Protein AF-A0A9P8E473-F1 (afdb_monomer_lite)

Organism: Aureobasidium melanogenum (NCBI:txid46634)

Radius of gyration: 25.1 Å; chains: 1; bounding box: 40×75×58 Å

pLDDT: mean 72.36, std 20.33, range [36.75, 97.81]

Sequence (132 aa):
MATLKSFLVLTMLAFQLLCLGYLVHGSTTTIVPHEFIVCLNRNYTLKSHFEYIGKELNISHYLEIIDCYEIDFHNTTRTHDLSEESILDLIRSDPNVYSVAPEFAFSFDCMEGTCSPSPKPQSASSKAVLEL

Secondary structure (DSSP, 8-state):
---THHHHHHHHHHHHHHHHHHTT----------EEEEEEPTT--HHHHHHHHTS----SEEEGGGTEEEEETT-TTS--SS-HHHHHHHHHT-TTEEEEEEGGGEEEEEETTEEEEEEPP-----------

Structure (mmCIF, N/CA/C/O backbone):
data_AF-A0A9P8E473-F1
#
_entry.id   AF-A0A9P8E473-F1
#
loop_
_atom_site.group_PDB
_atom_site.id
_atom_site.type_symbol
_atom_site.label_atom_id
_atom_site.label_alt_id
_atom_site.label_comp_id
_atom_site.label_asym_id
_atom_site.label_entity_id
_atom_site.label_seq_id
_atom_site.pdbx_PDB_ins_code
_atom_site.Cartn_x
_atom_site.Cartn_y
_atom_site.Cartn_z
_atom_site.occupancy
_atom_site.B_iso_or_equiv
_atom_site.auth_seq_id
_atom_site.auth_comp_id
_atom_site.auth_asym_id
_atom_site.auth_atom_id
_atom_site.pdbx_PDB_model_num
ATOM 1 N N . MET A 1 1 ? 26.887 -50.165 -45.393 1.00 51.00 1 MET A N 1
ATOM 2 C CA . MET A 1 1 ? 27.367 -48.831 -45.815 1.00 51.00 1 MET A CA 1
ATOM 3 C C . MET A 1 1 ? 26.230 -47.833 -45.640 1.00 51.00 1 MET A C 1
ATOM 5 O O . MET A 1 1 ? 25.450 -47.627 -46.559 1.00 51.00 1 MET A O 1
ATOM 9 N N . ALA A 1 2 ? 26.075 -47.292 -44.427 1.00 46.97 2 ALA A N 1
ATOM 10 C CA . ALA A 1 2 ? 25.116 -46.227 -44.151 1.00 46.97 2 ALA A CA 1
ATOM 11 C C . ALA A 1 2 ? 25.731 -44.910 -44.632 1.00 46.97 2 ALA A C 1
ATOM 13 O O . ALA A 1 2 ? 26.819 -44.517 -44.217 1.00 46.97 2 ALA A O 1
ATOM 14 N N . THR A 1 3 ? 25.071 -44.311 -45.609 1.00 52.91 3 THR A N 1
ATOM 15 C CA . THR A 1 3 ? 25.521 -43.153 -46.372 1.00 52.91 3 THR A CA 1
ATOM 16 C C . THR A 1 3 ? 25.723 -41.927 -45.485 1.00 52.91 3 THR A C 1
ATOM 18 O O . THR A 1 3 ? 24.856 -41.607 -44.677 1.00 52.91 3 THR A O 1
ATOM 21 N N . LEU A 1 4 ? 26.817 -41.199 -45.733 1.00 52.97 4 LEU A N 1
ATOM 22 C CA . LEU A 1 4 ? 27.224 -39.882 -45.207 1.00 52.97 4 LEU A CA 1
ATOM 23 C C . LEU A 1 4 ? 26.068 -38.884 -44.940 1.00 52.97 4 LEU A C 1
ATOM 25 O O . LEU A 1 4 ? 26.152 -38.044 -44.050 1.00 52.97 4 LEU A O 1
ATOM 29 N N . LYS A 1 5 ? 24.955 -39.020 -45.670 1.00 51.34 5 LYS A N 1
ATOM 30 C CA . LYS A 1 5 ? 23.706 -38.264 -45.502 1.00 51.34 5 LYS A CA 1
ATOM 31 C C . LYS A 1 5 ? 23.035 -38.462 -44.133 1.00 51.34 5 LYS A C 1
ATOM 33 O O . LYS A 1 5 ? 22.531 -37.494 -43.580 1.00 51.34 5 LYS A O 1
ATOM 38 N N . SER A 1 6 ? 23.064 -39.667 -43.555 1.00 52.94 6 SER A N 1
ATOM 39 C CA . SER A 1 6 ? 22.466 -39.926 -42.231 1.00 52.94 6 SER A CA 1
ATOM 40 C C . SER A 1 6 ? 23.234 -39.253 -41.095 1.00 52.94 6 SER A C 1
ATOM 42 O O . SER A 1 6 ? 22.628 -38.870 -40.101 1.00 52.94 6 SER A O 1
ATOM 44 N N . PHE A 1 7 ? 24.547 -39.067 -41.250 1.00 56.28 7 PHE A N 1
ATOM 45 C CA . PHE A 1 7 ? 25.375 -38.405 -40.242 1.00 56.28 7 PHE A CA 1
ATOM 46 C C . PHE A 1 7 ? 25.107 -36.893 -40.198 1.00 56.28 7 PHE A C 1
ATOM 48 O O . PHE A 1 7 ? 25.029 -36.304 -39.127 1.00 56.28 7 PHE A O 1
ATOM 55 N N . LEU A 1 8 ? 24.882 -36.284 -41.366 1.00 57.41 8 LEU A N 1
ATOM 56 C CA . LEU A 1 8 ? 24.634 -34.846 -41.518 1.00 57.41 8 LEU A CA 1
ATOM 57 C C . LEU A 1 8 ? 23.251 -34.419 -40.991 1.00 57.41 8 LEU A C 1
ATOM 59 O O . LEU A 1 8 ? 23.099 -33.333 -40.442 1.00 57.41 8 LEU A O 1
ATOM 63 N N . VAL A 1 9 ? 22.246 -35.293 -41.104 1.00 59.12 9 VAL A N 1
ATOM 64 C CA . VAL A 1 9 ? 20.912 -35.051 -40.524 1.00 59.12 9 VAL A CA 1
ATOM 65 C C . VAL A 1 9 ? 20.949 -35.161 -38.997 1.00 59.12 9 VAL A C 1
ATOM 67 O O . VAL A 1 9 ? 20.319 -34.360 -38.310 1.00 59.12 9 VAL A O 1
ATOM 70 N N . LEU A 1 10 ? 21.724 -36.107 -38.454 1.00 57.03 10 LEU A N 1
ATOM 71 C CA . LEU A 1 10 ? 21.834 -36.304 -37.007 1.00 57.03 10 LEU A CA 1
ATOM 72 C C . LEU A 1 10 ? 22.526 -35.118 -36.314 1.00 57.03 10 LEU A C 1
ATOM 74 O O . LEU A 1 10 ? 22.101 -34.700 -35.238 1.00 57.03 10 LEU A O 1
ATOM 78 N N . THR A 1 11 ? 23.561 -34.544 -36.937 1.00 56.16 11 THR A N 1
ATOM 79 C CA . THR A 1 11 ? 24.276 -33.383 -36.382 1.00 56.16 11 THR A CA 1
ATOM 80 C C . THR A 1 11 ? 23.449 -32.103 -36.448 1.00 56.16 11 THR A C 1
ATOM 82 O O . THR A 1 11 ? 23.460 -31.335 -35.490 1.00 56.16 11 THR A O 1
ATOM 85 N N . MET A 1 12 ? 22.676 -31.892 -37.517 1.00 57.44 12 MET A N 1
ATOM 86 C CA . MET A 1 12 ? 21.733 -30.768 -37.614 1.00 57.44 12 MET A CA 1
ATOM 87 C C . MET A 1 12 ? 20.630 -30.853 -36.546 1.00 57.44 12 MET A C 1
ATOM 89 O O . MET A 1 12 ? 20.306 -29.844 -35.921 1.00 57.44 12 MET A O 1
ATOM 93 N N . LEU A 1 13 ? 20.101 -32.054 -36.280 1.00 55.91 13 LEU A N 1
ATOM 94 C CA . LEU A 1 13 ? 19.088 -32.270 -35.240 1.00 55.91 13 LEU A CA 1
ATOM 95 C C . LEU A 1 13 ? 19.655 -32.031 -33.827 1.00 55.91 13 LEU A C 1
ATOM 97 O O . LEU A 1 13 ? 19.007 -31.399 -32.994 1.00 55.91 13 LEU A O 1
ATOM 101 N N . ALA A 1 14 ? 20.890 -32.477 -33.571 1.00 57.69 14 ALA A N 1
ATOM 102 C CA . ALA A 1 14 ? 21.585 -32.220 -32.310 1.00 57.69 14 ALA A CA 1
ATOM 103 C C . ALA A 1 14 ? 21.884 -30.723 -32.103 1.00 57.69 14 ALA A C 1
ATOM 105 O O . ALA A 1 14 ? 21.775 -30.228 -30.983 1.00 57.69 14 ALA A O 1
ATOM 106 N N . PHE A 1 15 ? 22.195 -29.986 -33.175 1.00 56.41 15 PHE A N 1
ATOM 107 C CA . PHE A 1 15 ? 22.432 -28.542 -33.112 1.00 56.41 15 PHE A CA 1
ATOM 108 C C . PHE A 1 15 ? 21.145 -27.761 -32.806 1.00 56.41 15 PHE A C 1
ATOM 110 O O . PHE A 1 15 ? 21.168 -26.847 -31.986 1.00 56.41 15 PHE A O 1
ATOM 117 N N . GLN A 1 16 ? 20.001 -28.159 -33.378 1.00 54.53 16 GLN A N 1
ATOM 118 C CA . GLN A 1 16 ? 18.708 -27.535 -33.063 1.00 54.53 16 GLN A CA 1
ATOM 119 C C . GLN A 1 16 ? 18.277 -27.756 -31.605 1.00 54.53 16 GLN A C 1
ATOM 121 O O . GLN A 1 16 ? 17.767 -26.828 -30.976 1.00 54.53 16 GLN A O 1
ATOM 126 N N . LEU A 1 17 ? 18.535 -28.940 -31.037 1.00 54.31 17 LEU A N 1
ATOM 127 C CA . LEU A 1 17 ? 18.268 -29.217 -29.619 1.00 54.31 17 LEU A CA 1
ATOM 128 C C . LEU A 1 17 ? 19.184 -28.412 -28.686 1.00 54.31 17 LEU A C 1
ATOM 130 O O . LEU A 1 17 ? 18.738 -27.951 -27.636 1.00 54.31 17 LEU A O 1
ATOM 134 N N . LEU A 1 18 ? 20.438 -28.184 -29.087 1.00 53.69 18 LEU A N 1
ATOM 135 C CA . LEU A 1 18 ? 21.370 -27.346 -28.333 1.00 53.69 18 LEU A CA 1
ATOM 136 C C . LEU A 1 18 ? 20.936 -25.869 -28.363 1.00 53.69 18 LEU A C 1
ATOM 138 O O . LEU A 1 18 ? 20.913 -25.218 -27.322 1.00 53.69 18 LEU A O 1
ATOM 142 N N . CYS A 1 19 ? 20.496 -25.355 -29.517 1.00 49.06 19 CYS A N 1
ATOM 143 C CA . CYS A 1 19 ? 19.980 -23.987 -29.644 1.00 49.06 19 CYS A CA 1
ATOM 144 C C . CYS A 1 19 ? 18.695 -23.742 -28.830 1.00 49.06 19 CYS A C 1
ATOM 146 O O . C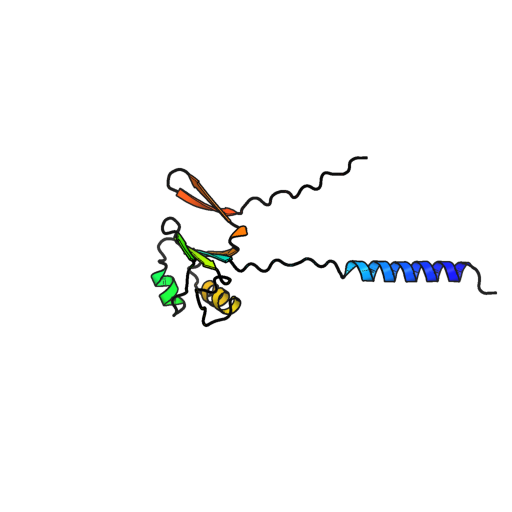YS A 1 19 ? 18.533 -22.660 -28.268 1.00 49.06 19 CYS A O 1
ATOM 148 N N . LEU A 1 20 ? 17.805 -24.734 -28.718 1.00 50.09 20 LEU A N 1
ATOM 149 C CA . LEU A 1 20 ? 16.602 -24.641 -27.879 1.00 50.09 20 LEU A CA 1
ATOM 150 C C . LEU A 1 20 ? 16.928 -24.641 -26.376 1.00 50.09 20 LEU A C 1
ATOM 152 O O . LEU A 1 20 ? 16.248 -23.963 -25.610 1.00 50.09 20 LEU A O 1
ATOM 156 N N . GLY A 1 21 ? 17.987 -25.340 -25.951 1.00 45.91 21 GLY A N 1
ATOM 157 C CA . GLY A 1 21 ? 18.429 -25.355 -24.551 1.00 45.91 21 GLY A CA 1
ATOM 158 C C . GLY A 1 21 ? 18.987 -24.012 -24.064 1.00 45.91 21 GLY A C 1
ATOM 159 O O . GLY A 1 21 ? 18.750 -23.623 -22.921 1.00 45.91 21 GLY A O 1
ATOM 160 N N . TYR A 1 22 ? 19.668 -23.263 -24.937 1.00 47.75 22 TYR A N 1
ATOM 161 C CA . TYR A 1 22 ? 20.206 -21.938 -24.599 1.00 47.75 22 TYR A CA 1
ATOM 162 C C . TYR A 1 22 ? 19.151 -20.825 -24.583 1.00 47.75 22 TYR A C 1
ATOM 164 O O . TYR A 1 22 ? 19.368 -19.800 -23.941 1.00 47.75 22 TYR A O 1
ATOM 172 N N . LEU A 1 23 ? 17.999 -21.017 -25.233 1.00 45.12 23 LEU A N 1
ATOM 173 C CA . LEU A 1 23 ? 16.948 -19.995 -25.284 1.00 45.12 23 LEU A CA 1
ATOM 174 C C . LEU A 1 23 ? 16.091 -19.938 -24.004 1.00 45.12 23 LEU A C 1
ATOM 176 O O . LEU A 1 23 ? 15.363 -18.973 -23.801 1.00 45.12 23 LEU A O 1
ATOM 180 N N . VAL A 1 24 ? 16.197 -20.942 -23.123 1.00 48.62 24 VAL A N 1
ATOM 181 C CA . VAL A 1 24 ? 15.410 -21.042 -21.876 1.00 48.62 24 VAL A CA 1
ATOM 182 C C . VAL A 1 24 ? 16.146 -20.462 -20.656 1.00 48.62 24 VAL A C 1
ATOM 184 O O . VAL A 1 24 ? 15.534 -20.248 -19.618 1.00 48.62 24 VAL A O 1
ATOM 187 N N . HIS A 1 25 ? 17.435 -20.125 -20.771 1.00 43.84 25 HIS A N 1
ATOM 188 C CA . HIS A 1 25 ? 18.214 -19.489 -19.693 1.00 43.84 25 HIS A CA 1
ATOM 189 C C . HIS A 1 25 ? 18.549 -18.022 -19.992 1.00 43.84 25 HIS A C 1
ATOM 19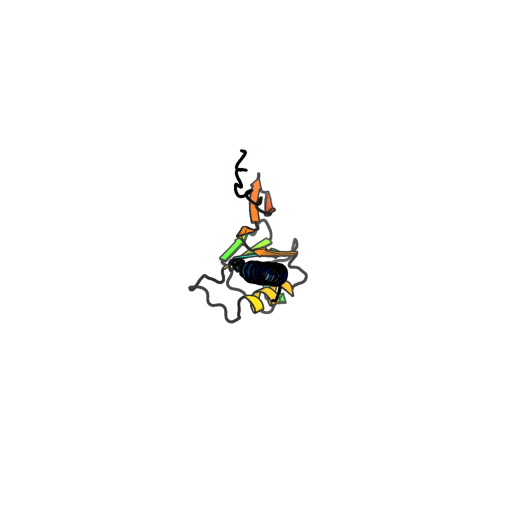1 O O . HIS A 1 25 ? 19.640 -17.532 -19.702 1.00 43.84 25 HIS A O 1
ATOM 197 N N . GLY A 1 26 ? 17.583 -17.284 -20.538 1.00 41.38 26 GLY A N 1
ATOM 198 C CA . GLY A 1 26 ? 17.559 -15.841 -20.341 1.00 41.38 26 GLY A CA 1
ATOM 199 C C . GLY A 1 26 ? 17.249 -15.572 -18.873 1.00 41.38 26 GLY A C 1
ATOM 200 O O . GLY A 1 26 ? 16.083 -15.470 -18.510 1.00 41.38 26 GLY A O 1
ATOM 201 N N . SER A 1 27 ? 18.276 -15.506 -18.021 1.00 45.19 27 SER A N 1
ATOM 202 C CA . SER A 1 27 ? 18.144 -14.966 -16.667 1.00 45.19 27 SER A CA 1
ATOM 203 C C . SER A 1 27 ? 17.809 -13.481 -16.792 1.00 45.19 27 SER A C 1
ATOM 205 O O . SER A 1 27 ? 18.680 -12.613 -16.761 1.00 45.19 27 SER A O 1
ATOM 207 N N . THR A 1 28 ? 16.536 -13.177 -17.027 1.00 47.81 28 THR A N 1
ATOM 208 C CA . THR A 1 28 ? 15.990 -11.867 -16.722 1.00 47.81 28 THR A CA 1
ATOM 209 C C . THR A 1 28 ? 15.985 -11.792 -15.207 1.00 47.81 28 THR A C 1
ATOM 211 O O . THR A 1 28 ? 15.105 -12.358 -14.564 1.00 47.81 28 THR A O 1
ATOM 214 N N . THR A 1 29 ? 16.996 -11.154 -14.624 1.00 44.75 29 THR A N 1
ATOM 215 C CA . THR A 1 29 ? 16.931 -10.691 -13.239 1.00 44.75 29 THR A CA 1
ATOM 216 C C . THR A 1 29 ? 15.711 -9.782 -13.132 1.00 44.75 29 THR A C 1
ATOM 218 O O . THR A 1 29 ? 15.772 -8.605 -13.488 1.00 44.75 29 THR A O 1
ATOM 221 N N . THR A 1 30 ? 14.570 -10.341 -12.736 1.00 54.41 30 THR A N 1
ATOM 222 C CA . THR A 1 30 ? 13.381 -9.574 -12.384 1.00 54.41 30 THR A CA 1
ATOM 223 C C . THR A 1 30 ? 13.738 -8.810 -11.124 1.00 54.41 30 THR A C 1
ATOM 225 O O . THR A 1 30 ? 13.869 -9.404 -10.056 1.00 54.41 30 THR A O 1
ATOM 228 N N . ILE A 1 31 ? 13.980 -7.508 -11.269 1.00 67.06 31 ILE A N 1
ATOM 229 C CA . ILE A 1 31 ? 14.143 -6.612 -10.129 1.00 67.06 31 ILE A CA 1
ATOM 230 C C . ILE A 1 31 ? 12.787 -6.595 -9.432 1.00 67.06 31 ILE A C 1
ATOM 232 O O . ILE A 1 31 ? 11.816 -6.088 -9.992 1.00 67.06 31 ILE A O 1
ATOM 236 N N . VAL A 1 32 ? 12.712 -7.223 -8.260 1.00 73.69 32 VAL A N 1
ATOM 237 C CA . VAL A 1 32 ? 11.528 -7.145 -7.408 1.00 73.69 32 VAL A CA 1
ATOM 238 C C . VAL A 1 32 ? 11.563 -5.761 -6.752 1.00 73.69 32 VAL A C 1
ATOM 240 O O . VAL A 1 32 ? 12.552 -5.444 -6.089 1.00 73.69 32 VAL A O 1
ATOM 243 N N . PRO A 1 33 ? 10.575 -4.890 -7.015 1.00 82.31 33 PRO A N 1
ATOM 244 C CA . PRO A 1 33 ? 10.470 -3.610 -6.326 1.00 82.31 33 PRO A CA 1
ATOM 245 C C . PRO A 1 33 ? 10.166 -3.837 -4.851 1.00 82.31 33 PRO A C 1
ATOM 247 O O . PRO A 1 33 ? 9.381 -4.719 -4.547 1.00 82.31 33 PRO A O 1
ATOM 250 N N . HIS A 1 34 ? 10.742 -3.008 -3.984 1.00 87.94 34 HIS A N 1
ATOM 251 C CA . HIS A 1 34 ? 10.483 -3.004 -2.537 1.00 87.94 34 HIS A CA 1
ATOM 252 C C . HIS A 1 34 ? 10.071 -1.619 -2.017 1.00 87.94 34 HIS A C 1
ATOM 254 O O . HIS A 1 34 ? 9.788 -1.446 -0.836 1.00 87.94 34 HIS A O 1
ATOM 260 N N . GLU A 1 35 ? 10.039 -0.629 -2.906 1.00 90.31 35 GLU A N 1
ATOM 261 C CA . GLU A 1 35 ? 9.608 0.738 -2.639 1.00 90.31 35 GLU A CA 1
ATOM 262 C C . GLU A 1 35 ? 8.391 1.007 -3.516 1.00 90.31 35 GLU A C 1
ATOM 264 O O . GLU A 1 35 ? 8.432 0.800 -4.738 1.00 90.31 35 GLU A O 1
ATOM 269 N N . PHE A 1 36 ? 7.295 1.434 -2.899 1.00 92.12 36 PHE A N 1
ATOM 270 C CA . PHE A 1 36 ? 6.029 1.660 -3.583 1.00 92.12 36 PHE A CA 1
ATOM 271 C C . PHE A 1 36 ? 5.443 3.014 -3.228 1.00 92.12 36 PHE A C 1
ATOM 273 O O . PHE A 1 36 ? 5.427 3.425 -2.070 1.00 92.12 36 PHE A O 1
ATOM 280 N N . ILE A 1 37 ? 4.873 3.656 -4.241 1.00 93.12 37 ILE A N 1
ATOM 281 C CA . ILE A 1 37 ? 4.019 4.825 -4.097 1.00 93.12 37 ILE A CA 1
ATOM 282 C C . ILE A 1 37 ? 2.568 4.357 -4.164 1.00 93.12 37 ILE A C 1
ATOM 284 O O . ILE A 1 37 ? 2.145 3.697 -5.121 1.00 93.12 37 ILE A O 1
ATOM 288 N N . VAL A 1 38 ? 1.806 4.736 -3.145 1.00 94.75 38 VAL A N 1
ATOM 289 C CA . VAL A 1 38 ? 0.371 4.498 -3.025 1.00 94.75 38 VAL A CA 1
ATOM 290 C C . VAL A 1 38 ? -0.338 5.834 -3.091 1.00 94.75 38 VAL A C 1
ATOM 292 O O . VAL A 1 38 ? 0.002 6.743 -2.341 1.00 94.75 38 VAL A O 1
ATOM 295 N N . CYS A 1 39 ? -1.337 5.953 -3.955 1.00 95.00 39 CYS A N 1
ATOM 296 C CA . CYS A 1 39 ? -2.104 7.180 -4.100 1.00 95.00 39 CYS A CA 1
ATOM 297 C C . CYS A 1 39 ? -3.600 6.956 -3.890 1.00 95.00 39 CYS A C 1
ATOM 299 O O . CYS A 1 39 ? -4.190 5.992 -4.393 1.00 95.00 39 CYS A O 1
ATOM 301 N N . LEU A 1 40 ? -4.200 7.887 -3.153 1.00 95.88 40 LEU A N 1
ATOM 302 C CA . LEU A 1 40 ? -5.581 7.853 -2.694 1.00 95.88 40 LEU A CA 1
ATOM 303 C C . LEU A 1 40 ? -6.465 8.776 -3.534 1.00 95.88 40 LEU A C 1
ATOM 305 O O . LEU A 1 40 ? -6.025 9.801 -4.053 1.00 95.88 40 LEU A O 1
ATOM 309 N N . ASN A 1 41 ? -7.734 8.411 -3.696 1.00 94.06 41 ASN A N 1
ATOM 310 C CA . ASN A 1 41 ? -8.709 9.252 -4.379 1.00 94.06 41 ASN A CA 1
ATOM 311 C C . ASN A 1 41 ? -8.812 10.625 -3.701 1.00 94.06 41 ASN A C 1
ATOM 313 O O . ASN A 1 41 ? -8.681 10.750 -2.486 1.00 94.06 41 ASN A O 1
ATOM 317 N N . ARG A 1 42 ? -9.126 11.664 -4.485 1.00 87.12 42 ARG A N 1
ATOM 318 C CA . ARG A 1 42 ? -9.331 13.018 -3.945 1.00 87.12 42 ARG A CA 1
ATOM 319 C C . ARG A 1 42 ? -10.337 12.998 -2.796 1.00 87.12 42 ARG A C 1
ATOM 321 O O . ARG A 1 42 ? -11.409 12.405 -2.924 1.00 87.12 42 ARG A O 1
ATOM 328 N N . ASN A 1 43 ? -10.023 13.730 -1.730 1.00 86.50 43 ASN A N 1
ATOM 329 C CA . ASN A 1 43 ? -10.804 13.792 -0.488 1.00 86.50 43 ASN A CA 1
ATOM 330 C C . ASN A 1 43 ? -10.841 12.475 0.313 1.00 86.50 43 ASN A C 1
ATOM 332 O O . ASN A 1 43 ? -11.653 12.357 1.233 1.00 86.50 43 ASN A O 1
ATOM 336 N N . TYR A 1 44 ? -9.985 11.499 -0.003 1.00 93.44 44 TYR A N 1
ATOM 337 C CA . TYR A 1 44 ? -9.816 10.288 0.789 1.00 93.44 44 TYR A CA 1
ATOM 338 C C . TYR A 1 44 ? -8.511 10.360 1.579 1.00 93.44 44 TYR A C 1
ATOM 340 O O . TYR A 1 44 ? -7.419 10.278 1.029 1.00 93.44 44 TYR A O 1
ATOM 348 N N . THR A 1 45 ? -8.635 10.573 2.889 1.00 92.00 45 THR A N 1
ATOM 349 C CA . THR A 1 45 ? -7.473 10.847 3.741 1.00 92.00 45 THR A CA 1
ATOM 350 C C . THR A 1 45 ? -6.694 9.579 4.070 1.00 92.00 45 THR A C 1
ATOM 352 O O . THR A 1 45 ? -7.276 8.500 4.200 1.00 92.00 45 THR A O 1
ATOM 355 N N . LEU A 1 46 ? -5.393 9.729 4.336 1.00 94.44 46 LEU A N 1
ATOM 356 C CA . LEU A 1 46 ? -4.542 8.649 4.848 1.00 94.44 46 LEU A CA 1
ATOM 357 C C . LEU A 1 46 ? -5.133 7.972 6.098 1.00 94.44 46 LEU A C 1
ATOM 359 O O . LEU A 1 46 ? -5.083 6.754 6.242 1.00 94.44 46 LEU A O 1
ATOM 363 N N . LYS A 1 47 ? -5.747 8.758 6.988 1.00 94.44 47 LYS A N 1
ATOM 364 C CA . LYS A 1 47 ? -6.420 8.229 8.175 1.00 94.44 47 LYS A CA 1
ATOM 365 C C . LYS A 1 47 ? -7.596 7.324 7.799 1.00 94.44 47 LYS A C 1
ATOM 367 O O . LYS A 1 47 ? -7.704 6.224 8.325 1.00 94.44 47 LYS A O 1
ATOM 372 N N . SER A 1 48 ? -8.453 7.773 6.882 1.00 95.69 48 SER A N 1
ATOM 373 C CA . SER A 1 48 ? -9.591 6.981 6.395 1.00 95.69 48 SER A CA 1
ATOM 374 C C . SER A 1 48 ? -9.136 5.680 5.734 1.00 95.69 48 SER A C 1
ATOM 376 O O . SER A 1 48 ? -9.767 4.648 5.947 1.00 95.69 48 SER A O 1
ATOM 378 N N . HIS A 1 49 ? -8.024 5.725 4.996 1.00 96.69 49 HIS A N 1
ATOM 379 C CA . HIS A 1 49 ? -7.392 4.548 4.405 1.00 96.69 49 HIS A CA 1
ATOM 380 C C . HIS A 1 49 ? -6.961 3.529 5.470 1.00 96.69 49 HIS A C 1
ATOM 382 O O . HIS A 1 49 ? -7.349 2.364 5.409 1.00 96.69 49 HIS A O 1
ATOM 388 N N . PHE A 1 50 ? -6.214 3.961 6.490 1.00 95.69 50 PHE A N 1
ATOM 389 C CA . PHE A 1 50 ? -5.766 3.074 7.571 1.00 95.69 50 PHE A CA 1
ATOM 390 C C . PHE A 1 50 ? -6.917 2.527 8.420 1.00 95.69 50 PHE A C 1
ATOM 392 O O . PHE A 1 50 ? -6.882 1.363 8.823 1.00 95.69 50 PHE A O 1
ATOM 399 N N . GLU A 1 51 ? -7.964 3.325 8.645 1.00 96.75 51 GLU A N 1
ATOM 400 C CA . GLU A 1 51 ? -9.204 2.853 9.268 1.00 96.75 51 GLU A CA 1
ATOM 401 C C . GLU A 1 51 ? -9.889 1.772 8.415 1.00 96.75 51 GLU A C 1
ATOM 403 O O . GLU A 1 51 ? -10.356 0.776 8.968 1.00 96.75 51 GLU A O 1
ATOM 408 N N . TYR A 1 52 ? -9.911 1.926 7.086 1.00 97.12 52 TYR A N 1
ATOM 409 C CA . TYR A 1 52 ? -10.515 0.957 6.167 1.00 97.12 52 TYR A CA 1
ATOM 410 C C . TYR A 1 52 ? -9.772 -0.382 6.158 1.00 97.12 52 TYR A C 1
ATOM 412 O O . TYR A 1 52 ? -10.393 -1.427 6.356 1.00 97.12 52 TYR A O 1
ATOM 420 N N . ILE A 1 53 ? -8.447 -0.367 5.979 1.00 95.56 53 ILE A N 1
ATOM 421 C CA . ILE A 1 53 ? -7.640 -1.601 5.993 1.00 95.56 53 ILE A CA 1
ATOM 422 C C . ILE A 1 53 ? -7.459 -2.164 7.415 1.00 95.56 53 ILE A C 1
ATOM 424 O O . ILE A 1 53 ? -6.881 -3.237 7.594 1.00 95.56 53 ILE A O 1
ATOM 428 N N . GLY A 1 54 ? -7.951 -1.448 8.434 1.00 94.44 54 GLY A N 1
ATOM 429 C CA . GLY A 1 54 ? -7.939 -1.855 9.838 1.00 94.44 54 GLY A CA 1
ATOM 430 C C . GLY A 1 54 ? -6.553 -1.837 10.479 1.00 94.44 54 GLY A C 1
ATOM 431 O O . GLY A 1 54 ? -6.341 -2.510 11.492 1.00 94.44 54 GLY A O 1
ATOM 432 N N . LYS A 1 55 ? -5.595 -1.120 9.883 1.00 89.75 55 LYS A N 1
ATOM 433 C CA . LYS A 1 55 ? -4.201 -1.102 10.325 1.00 89.75 55 LYS A CA 1
ATOM 434 C C . LYS A 1 55 ? -3.466 0.151 9.857 1.00 89.75 55 LYS A C 1
ATOM 436 O O . LYS A 1 55 ? -3.516 0.513 8.688 1.00 89.75 55 LYS A O 1
ATOM 441 N N . GLU A 1 56 ? -2.699 0.746 10.766 1.00 91.81 56 GLU A N 1
ATOM 442 C CA . GLU A 1 56 ? -1.696 1.750 10.412 1.00 91.81 56 GLU A CA 1
ATOM 443 C C . GLU A 1 56 ? -0.432 1.068 9.878 1.00 91.81 56 GLU A C 1
ATOM 445 O O . GLU A 1 56 ? 0.075 0.103 10.462 1.00 91.81 56 GLU A O 1
ATOM 450 N N . LEU A 1 57 ? 0.067 1.561 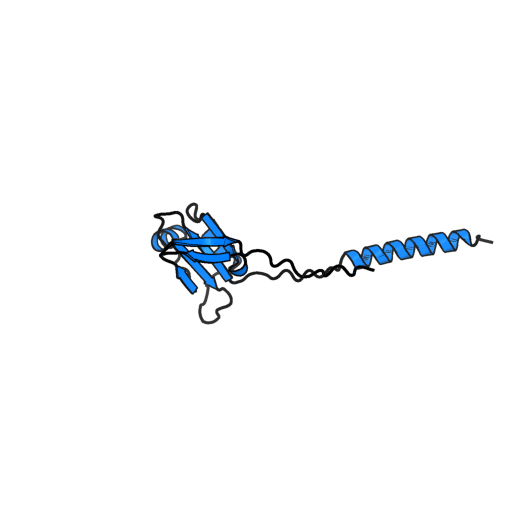8.746 1.00 90.44 57 LEU A N 1
ATOM 451 C CA . LEU A 1 57 ? 1.283 1.065 8.108 1.00 90.44 57 LEU A CA 1
ATOM 452 C C . LEU A 1 57 ? 2.459 2.001 8.397 1.00 90.44 57 LEU A C 1
ATOM 454 O O . LEU A 1 57 ? 2.305 3.218 8.476 1.00 90.44 57 LEU A O 1
ATOM 458 N N . ASN A 1 58 ? 3.661 1.432 8.491 1.00 88.25 58 ASN A N 1
ATOM 459 C CA . ASN A 1 58 ? 4.893 2.208 8.601 1.00 88.25 58 ASN A CA 1
ATOM 460 C C . ASN A 1 58 ? 5.273 2.795 7.228 1.00 88.25 58 ASN A C 1
ATOM 462 O O . ASN A 1 58 ? 5.911 2.121 6.425 1.00 88.25 58 ASN A O 1
ATOM 466 N N . ILE A 1 59 ? 4.874 4.043 6.962 1.00 90.31 59 ILE A N 1
ATOM 467 C CA . ILE A 1 59 ? 5.083 4.737 5.674 1.00 90.31 59 ILE A CA 1
ATOM 468 C C . ILE A 1 59 ? 6.326 5.633 5.672 1.00 90.31 59 ILE A C 1
ATOM 470 O O . ILE A 1 59 ? 6.614 6.317 6.656 1.00 90.31 59 ILE A O 1
ATOM 474 N N . SER A 1 60 ? 7.127 5.607 4.600 1.00 89.38 60 SER A N 1
ATOM 475 C CA . SER A 1 60 ? 8.370 6.392 4.380 1.00 89.38 60 SER A CA 1
ATOM 476 C C . SER A 1 60 ? 8.112 7.870 4.431 1.00 89.38 60 SER A C 1
ATOM 478 O O . SER A 1 60 ? 8.711 8.581 5.244 1.00 89.38 60 SER A O 1
ATOM 480 N N . HIS A 1 61 ? 7.153 8.292 3.631 1.00 88.19 61 HIS A N 1
ATOM 481 C CA . HIS A 1 61 ? 6.860 9.684 3.419 1.00 88.19 61 HIS A CA 1
ATOM 482 C C . HIS A 1 61 ? 5.387 9.847 3.049 1.00 88.19 61 HIS A C 1
ATOM 484 O O . HIS A 1 61 ? 4.791 8.945 2.459 1.00 88.19 61 HIS A O 1
ATOM 490 N N . TYR A 1 62 ? 4.805 10.996 3.393 1.00 90.94 62 TYR A N 1
ATOM 491 C CA . TYR A 1 62 ? 3.459 11.370 2.974 1.00 90.94 62 TYR A CA 1
ATOM 492 C C . TYR A 1 62 ? 3.505 12.672 2.173 1.00 90.94 62 TYR A C 1
ATOM 494 O O . TYR A 1 62 ? 4.007 13.690 2.645 1.00 90.94 62 TYR A O 1
ATOM 502 N N . LEU A 1 63 ? 2.979 12.627 0.953 1.00 88.56 63 LEU A N 1
ATOM 503 C CA . LEU A 1 63 ? 2.891 13.735 0.010 1.00 88.56 63 LEU A CA 1
ATOM 504 C C . LEU A 1 63 ? 1.473 14.320 0.056 1.00 88.56 63 LEU A C 1
ATOM 506 O O . LEU A 1 63 ? 0.631 14.006 -0.785 1.00 88.56 63 LEU A O 1
ATOM 510 N N . GLU A 1 64 ? 1.225 15.197 1.032 1.00 84.06 64 GLU A N 1
ATOM 511 C CA . GLU A 1 64 ? -0.100 15.786 1.308 1.00 84.06 64 GLU A CA 1
ATOM 512 C C . GLU A 1 64 ? -0.747 16.472 0.096 1.00 84.06 64 GLU A C 1
ATOM 514 O O . GLU A 1 64 ? -1.959 16.439 -0.060 1.00 84.06 64 GLU A O 1
ATOM 519 N N . ILE A 1 65 ? 0.051 17.079 -0.788 1.00 83.50 65 ILE A N 1
ATOM 520 C CA . ILE A 1 65 ? -0.453 17.841 -1.947 1.00 83.50 65 ILE A CA 1
ATOM 521 C C . ILE A 1 65 ? -1.206 16.941 -2.942 1.00 83.50 65 ILE A C 1
ATOM 523 O O . ILE A 1 65 ? -2.068 17.418 -3.680 1.00 83.50 65 ILE A O 1
ATOM 527 N N . ILE A 1 66 ? -0.864 15.653 -2.987 1.00 84.75 66 ILE A N 1
ATOM 528 C CA . ILE A 1 66 ? -1.357 14.702 -3.991 1.00 84.75 66 ILE A CA 1
ATOM 529 C C . ILE A 1 66 ? -1.998 13.457 -3.375 1.00 84.75 66 ILE A C 1
ATOM 531 O O . ILE A 1 66 ? -2.270 12.505 -4.104 1.00 84.75 66 ILE A O 1
ATOM 535 N N . ASP A 1 67 ? -2.216 13.464 -2.057 1.00 90.06 67 ASP A N 1
ATOM 536 C CA . ASP A 1 67 ? -2.780 12.347 -1.294 1.00 90.06 67 ASP A CA 1
ATOM 537 C C . ASP A 1 67 ? -2.082 11.004 -1.606 1.00 90.06 67 ASP A C 1
ATOM 539 O O . ASP A 1 67 ? -2.724 9.969 -1.800 1.00 90.06 67 ASP A O 1
ATOM 543 N N . CYS A 1 68 ? -0.745 11.017 -1.677 1.00 92.50 68 CYS A N 1
ATOM 544 C CA . CYS A 1 68 ? 0.066 9.815 -1.885 1.00 92.50 68 CYS A CA 1
ATOM 545 C C . CYS A 1 68 ? 1.010 9.574 -0.707 1.00 92.50 68 CYS A C 1
ATOM 547 O O . CYS A 1 68 ? 1.538 10.519 -0.126 1.00 92.50 68 CYS A O 1
ATOM 549 N N . TYR A 1 69 ? 1.284 8.315 -0.388 1.00 93.44 69 TYR A N 1
ATOM 550 C CA . TYR A 1 69 ? 2.328 7.928 0.553 1.00 93.44 69 TYR A CA 1
ATOM 551 C C . TYR A 1 69 ? 3.288 6.923 -0.071 1.00 93.44 69 TYR A C 1
ATOM 553 O O . TYR A 1 69 ? 2.960 6.222 -1.027 1.00 93.44 69 TYR A O 1
ATOM 561 N N . GLU A 1 70 ? 4.481 6.860 0.496 1.00 92.44 70 GLU A N 1
ATOM 562 C CA . GLU A 1 70 ? 5.527 5.927 0.107 1.00 92.44 70 GLU A CA 1
ATOM 563 C C . GLU A 1 70 ? 5.689 4.855 1.184 1.00 92.44 70 GLU A C 1
ATOM 565 O O . GLU A 1 70 ? 5.616 5.151 2.380 1.00 92.44 70 GLU A O 1
ATOM 570 N N . ILE A 1 71 ? 5.917 3.614 0.773 1.00 91.44 71 ILE A N 1
ATOM 571 C CA . ILE A 1 71 ? 6.278 2.506 1.656 1.00 91.44 71 ILE A CA 1
ATOM 572 C C . ILE A 1 71 ? 7.568 1.861 1.148 1.00 91.44 71 ILE A C 1
ATOM 574 O O . ILE A 1 71 ? 7.653 1.481 -0.017 1.00 91.44 71 ILE A O 1
ATOM 578 N N . ASP A 1 72 ? 8.559 1.761 2.034 1.00 90.88 72 ASP A N 1
ATOM 579 C CA . ASP A 1 72 ? 9.855 1.119 1.794 1.00 90.88 72 ASP A CA 1
ATOM 580 C C . ASP A 1 72 ? 9.964 -0.130 2.677 1.00 90.88 72 ASP A C 1
ATOM 582 O O . ASP A 1 72 ? 10.100 -0.033 3.902 1.00 90.88 72 ASP A O 1
ATOM 586 N N . PHE A 1 73 ? 9.903 -1.302 2.044 1.00 87.88 73 PHE A N 1
ATOM 587 C CA . PHE A 1 73 ? 9.998 -2.600 2.708 1.00 87.88 73 PHE A CA 1
ATOM 588 C C . PHE A 1 73 ? 11.443 -3.025 3.026 1.00 87.88 73 PHE A C 1
ATOM 590 O O . PHE A 1 73 ? 11.639 -3.956 3.812 1.00 87.88 73 PHE A O 1
ATOM 597 N N . HIS A 1 74 ? 12.462 -2.358 2.469 1.00 84.81 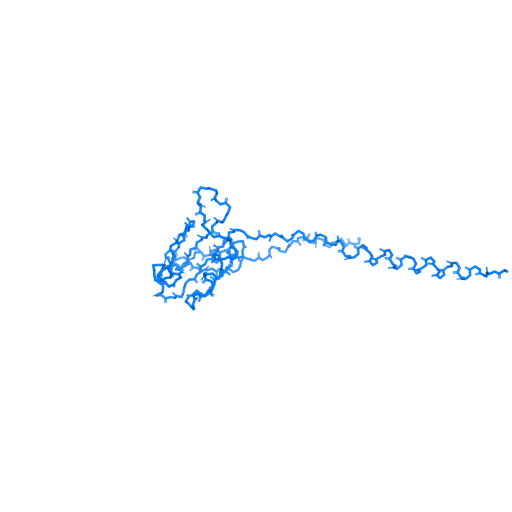74 HIS A N 1
ATOM 598 C CA . HIS A 1 74 ? 13.875 -2.595 2.810 1.00 84.81 74 HIS A CA 1
ATOM 599 C C . HIS A 1 74 ? 14.306 -1.889 4.087 1.00 84.81 74 HIS A C 1
ATOM 601 O O . HIS A 1 74 ? 15.340 -2.239 4.670 1.00 84.81 74 HIS A O 1
ATOM 607 N N . ASN A 1 75 ? 13.542 -0.897 4.543 1.00 78.44 75 ASN A N 1
ATOM 608 C CA . ASN A 1 75 ? 13.911 -0.122 5.711 1.00 78.44 75 ASN A CA 1
ATOM 609 C C . ASN A 1 75 ? 13.866 -0.965 6.995 1.00 78.44 75 ASN A C 1
ATOM 611 O O . ASN A 1 75 ? 12.855 -1.058 7.686 1.00 78.44 75 ASN A O 1
ATOM 615 N N . THR A 1 76 ? 15.020 -1.510 7.378 1.00 62.66 76 THR A N 1
ATOM 616 C CA . THR A 1 76 ? 15.173 -2.379 8.558 1.00 62.66 76 THR A CA 1
ATOM 617 C C . THR A 1 76 ? 14.860 -1.696 9.892 1.00 62.66 76 THR A C 1
ATOM 619 O O . THR A 1 76 ? 14.662 -2.382 10.894 1.00 62.66 76 THR A O 1
ATOM 622 N N . THR A 1 77 ? 14.783 -0.360 9.929 1.00 68.56 77 THR A N 1
ATOM 623 C CA . THR A 1 77 ? 14.355 0.379 11.131 1.00 68.56 77 THR A CA 1
ATOM 624 C C . THR A 1 77 ? 12.838 0.383 11.315 1.00 68.56 77 THR A C 1
ATOM 626 O O . THR A 1 77 ? 12.348 0.748 12.384 1.00 68.56 77 THR A O 1
ATOM 629 N N . ARG A 1 78 ? 12.089 -0.043 10.294 1.00 66.62 78 ARG A N 1
ATOM 630 C CA . ARG A 1 78 ? 10.632 -0.069 10.269 1.00 66.62 78 ARG A CA 1
ATOM 631 C C . ARG A 1 78 ? 10.164 -1.496 10.106 1.00 66.62 78 ARG A C 1
ATOM 633 O O . ARG A 1 78 ? 10.197 -2.091 9.038 1.00 66.62 78 ARG A O 1
ATOM 640 N N . THR A 1 79 ? 9.750 -2.069 11.220 1.00 69.06 79 THR A N 1
ATOM 641 C CA . THR A 1 79 ? 9.254 -3.438 11.243 1.00 69.06 79 THR A CA 1
ATOM 642 C C . THR A 1 79 ? 7.841 -3.486 10.683 1.00 69.06 79 THR A C 1
ATOM 644 O O . THR A 1 79 ? 6.966 -2.737 11.117 1.00 69.06 79 THR A O 1
ATOM 647 N N . HIS A 1 80 ? 7.617 -4.392 9.743 1.00 72.25 80 HIS A N 1
ATOM 648 C CA . HIS A 1 80 ? 6.303 -4.724 9.220 1.00 72.25 80 HIS A CA 1
ATOM 649 C C . HIS A 1 80 ? 5.891 -6.088 9.781 1.00 72.25 80 HIS A C 1
ATOM 651 O O . HIS A 1 80 ? 6.629 -7.060 9.650 1.00 72.25 80 HIS A O 1
ATOM 657 N N . ASP A 1 81 ? 4.717 -6.180 10.411 1.00 79.19 81 ASP A N 1
ATOM 658 C CA . ASP A 1 81 ? 4.263 -7.449 11.018 1.00 79.19 81 ASP A CA 1
ATOM 659 C C . ASP A 1 81 ? 3.750 -8.468 9.985 1.00 79.19 81 ASP A C 1
ATOM 661 O O . ASP A 1 81 ? 3.376 -9.586 10.333 1.00 79.19 81 ASP A O 1
ATOM 665 N N . LEU A 1 82 ? 3.651 -8.055 8.723 1.00 84.44 82 LEU A N 1
ATOM 666 C CA . LEU A 1 82 ? 3.138 -8.839 7.609 1.00 84.44 82 LEU A CA 1
ATOM 667 C C . LEU A 1 82 ? 4.181 -8.875 6.497 1.00 84.44 82 LEU A C 1
ATOM 669 O O . LEU A 1 82 ? 5.039 -7.997 6.410 1.00 84.44 82 LEU A O 1
ATOM 673 N N . SER A 1 83 ? 4.079 -9.884 5.632 1.00 89.75 83 SER A N 1
ATOM 674 C CA . SER A 1 83 ? 4.890 -9.920 4.417 1.00 89.75 83 SER A CA 1
ATOM 675 C C . SER A 1 83 ? 4.566 -8.731 3.510 1.00 89.75 83 SER A C 1
ATOM 677 O O . SER A 1 83 ? 3.439 -8.232 3.523 1.00 89.75 83 SER A O 1
ATOM 679 N N . GLU A 1 84 ? 5.544 -8.313 2.708 1.00 90.62 84 GLU A N 1
ATOM 680 C CA . GLU A 1 84 ? 5.391 -7.260 1.700 1.00 90.62 84 GLU A CA 1
ATOM 681 C C . GLU A 1 84 ? 4.150 -7.484 0.822 1.00 90.62 84 GLU A C 1
ATOM 683 O O . GLU A 1 84 ? 3.286 -6.614 0.745 1.00 90.62 84 GLU A O 1
ATOM 688 N N . GLU A 1 85 ? 3.985 -8.689 0.265 1.00 91.19 85 GLU A N 1
ATOM 689 C CA . GLU A 1 85 ? 2.838 -9.002 -0.595 1.00 91.19 85 GLU A CA 1
ATOM 690 C C . GLU A 1 85 ? 1.507 -8.907 0.161 1.00 91.19 85 GLU A C 1
ATOM 692 O O . GLU A 1 85 ? 0.541 -8.348 -0.345 1.00 91.19 85 GLU A O 1
ATOM 697 N N . SER A 1 86 ? 1.460 -9.362 1.419 1.00 92.44 86 SER A N 1
ATOM 698 C CA . SER A 1 86 ? 0.252 -9.235 2.246 1.00 92.44 86 SER A CA 1
ATOM 699 C C . SER A 1 86 ? -0.117 -7.777 2.525 1.00 92.44 86 SER A C 1
ATOM 701 O O . SER A 1 86 ? -1.298 -7.453 2.630 1.00 92.44 86 SER A O 1
ATOM 703 N N . ILE A 1 87 ? 0.875 -6.895 2.662 1.00 93.56 87 ILE A N 1
ATOM 704 C CA . ILE A 1 87 ? 0.639 -5.459 2.845 1.00 93.56 87 ILE A CA 1
ATOM 705 C C . ILE A 1 87 ? 0.137 -4.843 1.544 1.00 93.56 87 ILE A C 1
ATOM 707 O O . ILE A 1 87 ? -0.842 -4.100 1.567 1.00 93.56 87 ILE A O 1
ATOM 711 N N . LEU A 1 88 ? 0.753 -5.179 0.412 1.00 94.62 88 LEU A N 1
ATOM 712 C CA . LEU A 1 88 ? 0.303 -4.703 -0.893 1.00 94.62 88 LEU A CA 1
ATOM 713 C C . LEU A 1 88 ? -1.129 -5.164 -1.202 1.00 94.62 88 LEU A C 1
ATOM 715 O O . LEU A 1 88 ? -1.923 -4.364 -1.695 1.00 94.62 88 LEU A O 1
ATOM 719 N N . ASP A 1 89 ? -1.490 -6.400 -0.863 1.00 95.50 89 ASP A N 1
ATOM 720 C CA . ASP A 1 89 ? -2.856 -6.913 -1.011 1.00 95.50 89 ASP A CA 1
ATOM 721 C C . ASP A 1 89 ? -3.859 -6.176 -0.116 1.00 95.50 89 ASP A C 1
ATOM 723 O O . ASP A 1 89 ? -4.950 -5.829 -0.572 1.00 95.50 89 ASP A O 1
ATOM 727 N N . LEU A 1 90 ? -3.486 -5.871 1.133 1.00 95.38 90 LEU A N 1
ATOM 728 C CA . LEU A 1 90 ? -4.309 -5.045 2.024 1.00 95.38 90 LEU A CA 1
ATOM 729 C C . LEU A 1 90 ? -4.536 -3.650 1.440 1.00 95.38 90 LEU A C 1
ATOM 731 O O . LEU A 1 90 ? -5.675 -3.192 1.387 1.00 95.38 90 LEU A O 1
ATOM 735 N N . ILE A 1 91 ? -3.481 -2.997 0.953 1.00 96.69 91 ILE A N 1
ATOM 736 C CA . ILE A 1 91 ? -3.579 -1.669 0.336 1.00 96.69 91 ILE A CA 1
ATOM 737 C C . ILE A 1 91 ? -4.500 -1.717 -0.889 1.00 96.69 91 ILE A C 1
ATOM 739 O O . ILE A 1 91 ? -5.415 -0.906 -1.006 1.00 96.69 91 ILE A O 1
ATOM 743 N N . ARG A 1 92 ? -4.305 -2.695 -1.782 1.00 96.88 92 ARG A N 1
ATOM 744 C CA . ARG A 1 92 ? -5.110 -2.870 -3.006 1.00 96.88 92 ARG A CA 1
ATOM 745 C C . ARG A 1 92 ? -6.568 -3.244 -2.729 1.00 96.88 92 ARG A C 1
ATOM 747 O O . ARG A 1 92 ? -7.399 -3.107 -3.623 1.00 96.88 92 ARG A O 1
ATOM 754 N N . SER A 1 93 ? -6.880 -3.735 -1.529 1.00 97.12 93 SER A N 1
ATOM 755 C CA . SER A 1 93 ? -8.256 -4.052 -1.138 1.00 97.12 93 SER A CA 1
ATOM 756 C C . SER A 1 93 ? -9.120 -2.806 -0.917 1.00 97.12 93 SER A C 1
ATOM 758 O O . SER A 1 93 ? -10.344 -2.905 -0.988 1.00 97.12 93 SER A O 1
ATOM 760 N N . ASP A 1 94 ? -8.508 -1.639 -0.689 1.00 97.81 94 ASP A N 1
ATOM 761 C CA . ASP A 1 94 ? -9.232 -0.384 -0.519 1.00 97.81 94 ASP A CA 1
ATOM 762 C C . ASP A 1 94 ? -9.680 0.198 -1.869 1.00 97.81 94 ASP A C 1
ATOM 764 O O . ASP A 1 94 ? -8.839 0.589 -2.684 1.00 97.81 94 ASP A O 1
ATOM 768 N N . PRO A 1 95 ? -10.999 0.330 -2.120 1.00 96.75 95 PRO A N 1
ATOM 769 C CA . PRO A 1 95 ? -11.515 0.859 -3.381 1.00 96.75 95 PRO A CA 1
ATOM 770 C C . PRO A 1 95 ? -11.172 2.337 -3.617 1.00 96.75 95 PRO A C 1
ATOM 772 O O . PRO A 1 95 ? -11.387 2.842 -4.721 1.00 96.75 95 PRO A O 1
ATOM 775 N N . ASN A 1 96 ? -10.682 3.052 -2.601 1.00 97.44 96 ASN A N 1
ATOM 776 C CA . ASN A 1 96 ? -10.259 4.443 -2.720 1.00 97.44 96 ASN A CA 1
ATOM 777 C C . ASN A 1 96 ? -8.764 4.606 -3.000 1.00 97.44 96 ASN A C 1
ATOM 779 O O . ASN A 1 96 ? -8.307 5.737 -3.164 1.00 97.44 96 ASN A O 1
ATOM 783 N N . VAL A 1 97 ? -8.009 3.514 -3.096 1.00 96.62 97 VAL A N 1
ATOM 784 C CA . VAL A 1 97 ? -6.649 3.531 -3.637 1.00 96.62 97 VAL A CA 1
ATOM 785 C C . VAL A 1 97 ? -6.747 3.476 -5.160 1.00 96.62 97 VAL A C 1
ATOM 787 O O . VAL A 1 97 ? -7.196 2.480 -5.725 1.00 96.62 97 VAL A O 1
ATOM 790 N N . TYR A 1 98 ? -6.331 4.542 -5.848 1.00 93.25 98 TYR A N 1
ATOM 791 C CA . TYR A 1 98 ? -6.379 4.576 -7.318 1.00 93.25 98 TYR A CA 1
ATOM 792 C C . TYR A 1 98 ? -5.085 4.092 -7.973 1.00 93.25 98 TYR A C 1
ATOM 794 O O . TYR A 1 98 ? -5.086 3.759 -9.158 1.00 93.25 98 TYR A O 1
ATOM 802 N N . SER A 1 99 ? -3.974 4.073 -7.231 1.00 92.62 99 SER A N 1
ATOM 803 C CA . SER A 1 99 ? -2.683 3.630 -7.750 1.00 92.62 99 SER A CA 1
ATOM 804 C C . SER A 1 99 ? -1.814 3.028 -6.654 1.00 92.62 99 SER A C 1
ATOM 806 O O . SER A 1 99 ? -1.656 3.612 -5.586 1.00 92.62 99 SER A O 1
ATOM 808 N N . VAL A 1 100 ? -1.203 1.886 -6.969 1.00 93.88 100 VAL A N 1
ATOM 809 C CA . VAL A 1 100 ? -0.092 1.277 -6.232 1.00 93.88 100 VAL A CA 1
ATOM 810 C C . VAL A 1 100 ? 0.948 0.910 -7.274 1.00 93.88 100 VAL A C 1
ATOM 812 O O . VAL A 1 100 ? 0.690 0.038 -8.108 1.00 93.88 100 VAL A O 1
ATOM 815 N N . ALA A 1 101 ? 2.102 1.565 -7.267 1.00 90.56 101 ALA A N 1
ATOM 816 C CA . ALA A 1 101 ? 3.159 1.221 -8.210 1.00 90.56 101 ALA A CA 1
ATOM 817 C C . ALA A 1 101 ? 4.556 1.403 -7.611 1.00 90.56 101 ALA A C 1
ATOM 819 O O . ALA A 1 101 ? 4.720 2.176 -6.667 1.00 90.56 101 ALA A O 1
ATOM 820 N N . PRO A 1 102 ? 5.557 0.686 -8.150 1.00 88.25 102 PRO A N 1
ATOM 821 C CA . PRO A 1 102 ? 6.941 0.830 -7.721 1.00 88.25 102 PRO A CA 1
ATOM 822 C C . PRO A 1 102 ? 7.423 2.275 -7.815 1.00 88.25 102 PRO A C 1
ATOM 824 O O . PRO A 1 102 ? 7.096 2.957 -8.788 1.00 88.25 102 PRO A O 1
ATOM 827 N N . GLU A 1 103 ? 8.248 2.728 -6.872 1.00 80.94 103 GLU A N 1
ATOM 828 C CA . GLU A 1 103 ? 8.740 4.113 -6.854 1.00 80.94 103 GLU A CA 1
ATOM 829 C C . GLU A 1 103 ? 9.450 4.487 -8.165 1.00 80.94 103 GLU A C 1
ATOM 831 O O . GLU A 1 103 ? 9.170 5.527 -8.760 1.00 80.94 103 GLU A O 1
ATOM 836 N N . PHE A 1 104 ? 10.285 3.590 -8.706 1.00 71.94 104 PHE A N 1
ATOM 837 C CA . PHE A 1 104 ? 11.000 3.828 -9.966 1.00 71.94 104 PHE A CA 1
ATOM 838 C C . PHE A 1 104 ? 10.082 4.058 -11.177 1.00 71.94 104 PHE A C 1
ATOM 840 O O . PHE A 1 104 ? 10.555 4.534 -12.215 1.00 71.94 104 PHE A O 1
ATOM 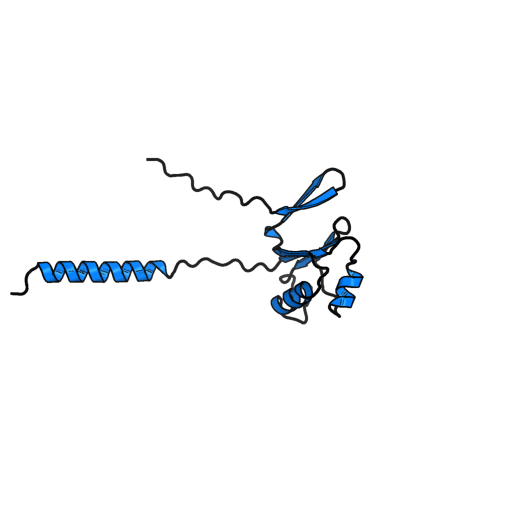847 N N . ALA A 1 105 ? 8.799 3.693 -11.080 1.00 63.00 105 ALA A N 1
ATOM 848 C CA . ALA A 1 105 ? 7.814 3.913 -12.129 1.00 63.00 105 ALA A CA 1
ATOM 849 C C . ALA A 1 105 ? 7.327 5.366 -12.175 1.00 63.00 105 ALA A C 1
ATOM 851 O O . ALA A 1 105 ? 6.749 5.760 -13.187 1.00 63.00 105 ALA A O 1
ATOM 852 N N . PHE A 1 106 ? 7.588 6.171 -11.143 1.00 63.16 106 PHE A N 1
ATOM 853 C CA . PHE A 1 106 ? 7.127 7.549 -11.057 1.00 63.16 106 PHE A CA 1
ATOM 854 C C . PHE A 1 106 ? 8.274 8.563 -11.088 1.00 63.16 106 PHE A C 1
ATOM 856 O O . PHE A 1 106 ? 9.372 8.353 -10.572 1.00 63.16 106 PHE A O 1
ATOM 863 N N . SER A 1 107 ? 7.993 9.705 -11.701 1.00 60.88 107 SER A N 1
ATOM 864 C CA . SER A 1 107 ? 8.661 10.971 -11.425 1.00 60.88 107 SER A CA 1
ATOM 865 C C . SER A 1 107 ? 7.594 11.984 -11.027 1.00 60.88 107 SER A C 1
ATOM 867 O O . SER A 1 107 ? 6.568 12.112 -11.698 1.00 60.88 107 SER A O 1
ATOM 869 N N . PHE A 1 108 ? 7.823 12.701 -9.931 1.00 61.66 108 PHE A N 1
ATOM 870 C CA . PHE A 1 108 ? 6.962 13.808 -9.536 1.00 61.66 108 PHE A CA 1
ATOM 871 C C . PHE A 1 108 ? 7.453 15.083 -10.214 1.00 61.66 108 PHE A C 1
ATOM 873 O O . PHE A 1 108 ? 8.419 15.700 -9.768 1.00 61.66 108 PHE A O 1
ATOM 880 N N . ASP A 1 109 ? 6.781 15.474 -11.295 1.00 57.72 109 ASP A N 1
ATOM 881 C CA . ASP A 1 109 ? 6.971 16.796 -11.880 1.00 57.72 109 ASP A CA 1
ATOM 882 C C . ASP A 1 109 ? 6.109 17.786 -11.094 1.00 57.72 109 ASP A C 1
ATOM 884 O O . ASP A 1 109 ? 4.880 17.799 -11.193 1.00 57.72 109 ASP A O 1
ATOM 888 N N . CYS A 1 110 ? 6.758 18.594 -10.262 1.00 54.56 110 CYS A N 1
ATOM 889 C CA . CYS A 1 110 ? 6.111 19.678 -9.537 1.00 54.56 110 CYS A CA 1
ATOM 890 C C . CYS A 1 110 ? 6.337 20.987 -10.303 1.00 54.56 110 CYS A C 1
ATOM 892 O O . CYS A 1 110 ? 7.417 21.574 -10.242 1.00 54.56 110 CYS A O 1
ATOM 894 N N . MET A 1 111 ? 5.317 21.446 -11.029 1.00 49.97 111 MET A N 1
ATOM 895 C CA . MET A 1 111 ? 5.290 22.764 -11.673 1.00 49.97 111 MET A CA 1
ATOM 896 C C . MET A 1 111 ? 4.308 23.655 -10.904 1.00 49.97 111 MET A C 1
ATOM 898 O O . MET A 1 111 ? 3.163 23.266 -10.683 1.00 49.97 111 MET A O 1
ATOM 902 N N . GLU A 1 112 ? 4.781 24.823 -10.456 1.00 52.91 112 GLU A N 1
ATOM 903 C CA . GLU A 1 112 ? 3.974 25.912 -9.870 1.00 52.91 112 GLU A CA 1
ATOM 904 C C . GLU A 1 112 ? 2.901 25.476 -8.846 1.00 52.91 112 GLU A C 1
ATOM 906 O O . GLU A 1 112 ? 1.758 25.920 -8.882 1.00 52.91 112 GLU A O 1
ATOM 911 N N . GLY A 1 113 ? 3.266 24.606 -7.899 1.00 55.53 113 GLY A N 1
ATOM 912 C CA . GLY A 1 113 ? 2.379 24.221 -6.791 1.00 55.53 113 GLY A CA 1
ATOM 913 C C . GLY A 1 113 ? 1.382 23.102 -7.107 1.00 55.53 113 GLY A C 1
ATOM 914 O O . GLY A 1 113 ? 0.638 22.690 -6.220 1.00 55.53 113 GLY A O 1
ATOM 915 N N . THR A 1 114 ? 1.406 22.554 -8.322 1.00 52.03 114 THR A N 1
ATOM 916 C CA . THR A 1 114 ? 0.744 21.288 -8.657 1.00 52.03 114 THR A CA 1
ATOM 917 C C . THR A 1 114 ? 1.791 20.209 -8.893 1.00 52.03 114 THR A C 1
ATOM 919 O O . THR A 1 114 ? 2.592 20.303 -9.821 1.00 52.03 114 THR A O 1
ATOM 922 N N . CYS A 1 115 ? 1.791 19.184 -8.042 1.00 58.78 115 CYS A N 1
ATOM 923 C CA . CYS A 1 115 ? 2.545 17.958 -8.276 1.00 58.78 115 CYS A CA 1
ATOM 924 C C . CYS A 1 115 ? 1.591 16.922 -8.875 1.00 58.78 115 CYS A C 1
ATOM 926 O O . CYS A 1 115 ? 0.418 16.849 -8.507 1.00 58.78 115 CYS A O 1
ATOM 928 N N . SER A 1 116 ? 2.057 16.131 -9.831 1.00 60.16 116 SER A N 1
ATOM 929 C CA . SER A 1 116 ? 1.306 14.976 -10.323 1.00 60.16 116 SER A CA 1
ATOM 930 C C . SER A 1 116 ? 2.268 13.821 -10.577 1.00 60.16 116 SER A C 1
ATOM 932 O O . SER A 1 116 ? 3.372 14.060 -11.074 1.00 60.16 116 SER A O 1
ATOM 934 N N . PRO A 1 117 ? 1.893 12.581 -10.216 1.00 61.19 117 PRO A N 1
ATOM 935 C CA . PRO A 1 117 ? 2.688 11.415 -10.561 1.00 61.19 117 PRO A CA 1
ATOM 936 C C . PRO A 1 117 ? 2.651 11.219 -12.080 1.00 61.19 117 PRO A C 1
ATOM 938 O O . PRO A 1 117 ? 1.603 10.920 -12.653 1.00 61.19 117 PRO A O 1
ATOM 941 N N . SER A 1 118 ? 3.801 11.378 -12.729 1.00 59.22 118 SER A N 1
ATOM 942 C CA . SER A 1 118 ? 3.991 11.031 -14.137 1.00 59.22 118 SER A CA 1
ATOM 943 C C . SER A 1 118 ? 4.778 9.724 -14.219 1.00 59.22 118 SER A C 1
ATOM 945 O O . SER A 1 118 ? 5.730 9.550 -13.453 1.00 59.22 118 SER A O 1
ATOM 947 N N . PRO A 1 119 ? 4.438 8.798 -15.134 1.00 57.69 119 PRO A N 1
ATOM 948 C CA . PRO A 1 119 ? 5.295 7.658 -15.411 1.00 57.69 119 PRO A CA 1
ATOM 949 C C . PRO A 1 119 ? 6.684 8.159 -1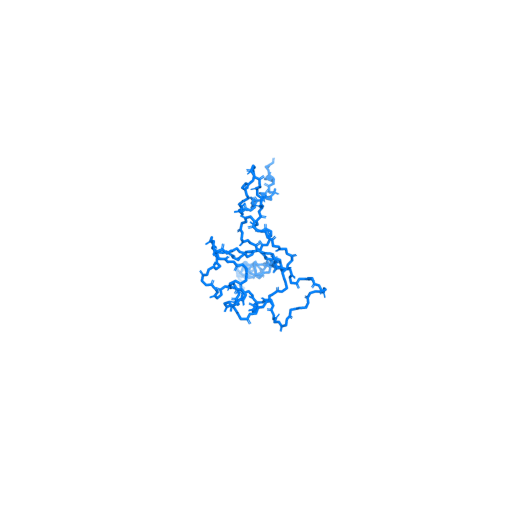5.802 1.00 57.69 119 PRO A C 1
ATOM 951 O O . PRO A 1 119 ? 6.807 8.971 -16.724 1.00 57.69 119 PRO A O 1
ATOM 954 N N . LYS A 1 120 ? 7.731 7.687 -15.122 1.00 53.81 120 LYS A N 1
ATOM 955 C CA . LYS A 1 120 ? 9.101 8.052 -15.483 1.00 53.81 120 LYS A CA 1
ATOM 956 C C . LYS A 1 120 ? 9.335 7.602 -16.930 1.00 53.81 120 LYS A C 1
ATOM 958 O O . LYS A 1 120 ? 9.079 6.430 -17.233 1.00 53.81 120 LYS A O 1
ATOM 963 N N . PRO A 1 121 ? 9.793 8.478 -17.846 1.00 49.72 121 PRO A N 1
ATOM 964 C CA . PRO A 1 121 ? 10.090 8.050 -19.202 1.00 49.72 121 PRO A CA 1
ATOM 965 C C . PRO A 1 121 ? 11.104 6.911 -19.126 1.00 49.72 121 PRO A C 1
ATOM 967 O O . PRO A 1 121 ? 12.157 7.046 -18.497 1.00 49.72 121 PRO A O 1
ATOM 970 N N . GLN A 1 122 ? 10.772 5.771 -19.739 1.00 42.94 122 GLN A N 1
ATOM 971 C CA . GLN A 1 122 ? 11.729 4.688 -19.913 1.00 42.94 122 GLN A CA 1
ATOM 972 C C . GLN A 1 122 ? 12.897 5.274 -20.698 1.00 42.94 122 GLN A C 1
ATOM 974 O O . GLN A 1 122 ? 12.762 5.579 -21.883 1.00 42.94 122 GLN A O 1
ATOM 979 N N . SER A 1 123 ? 14.026 5.495 -20.021 1.00 41.81 123 SER A N 1
ATOM 980 C CA . SER A 1 123 ? 15.280 5.812 -20.689 1.00 41.81 123 SER A CA 1
ATOM 981 C C . SER A 1 123 ? 15.470 4.747 -21.759 1.00 41.81 123 SER A C 1
ATOM 983 O O . SER A 1 123 ? 15.571 3.559 -21.439 1.00 41.81 123 SER A O 1
ATOM 985 N N . ALA A 1 124 ? 15.417 5.159 -23.026 1.00 42.69 124 ALA A N 1
ATOM 986 C CA . ALA A 1 124 ? 15.742 4.300 -24.144 1.00 42.69 124 ALA A CA 1
ATOM 987 C C . ALA A 1 124 ? 17.192 3.862 -23.933 1.00 42.69 124 ALA A C 1
ATOM 989 O O . ALA A 1 124 ? 18.132 4.598 -24.224 1.00 42.69 124 ALA A O 1
ATOM 990 N N . SER A 1 125 ? 17.359 2.685 -23.332 1.00 38.31 125 SER A N 1
ATOM 991 C CA . SER A 1 125 ? 18.657 2.072 -23.127 1.00 38.31 125 SER A CA 1
ATOM 992 C C . SER A 1 125 ? 19.314 1.948 -24.493 1.00 38.31 125 SER A C 1
ATOM 994 O O . SER A 1 125 ? 18.786 1.283 -25.388 1.00 38.31 125 SER A O 1
ATOM 996 N N . SER A 1 126 ? 20.429 2.660 -24.648 1.00 45.84 126 SER A N 1
ATOM 997 C CA . SER A 1 126 ? 21.278 2.696 -25.828 1.00 45.84 126 SER A CA 1
ATOM 998 C C . SER A 1 126 ? 21.560 1.294 -26.365 1.00 45.84 126 SER A C 1
ATOM 1000 O O . SER A 1 126 ? 22.556 0.667 -26.015 1.00 45.84 126 SER A O 1
ATOM 1002 N N . LYS A 1 127 ? 20.753 0.830 -27.319 1.00 36.75 127 LYS A N 1
ATOM 1003 C CA . LYS A 1 127 ? 21.294 0.069 -28.440 1.00 36.75 127 LYS A CA 1
ATOM 1004 C C . LYS A 1 127 ? 21.682 1.092 -29.488 1.00 36.75 127 LYS A C 1
ATOM 1006 O O . LYS A 1 127 ? 20.922 1.378 -30.407 1.00 36.75 127 LYS A O 1
ATOM 1011 N N . ALA A 1 128 ? 22.880 1.651 -29.312 1.00 38.00 128 ALA A N 1
ATOM 1012 C CA . ALA A 1 128 ? 23.646 2.098 -30.457 1.00 38.00 128 ALA A CA 1
ATOM 1013 C C . ALA A 1 128 ? 23.695 0.900 -31.408 1.00 38.00 128 ALA A C 1
ATOM 1015 O O . ALA A 1 128 ? 24.299 -0.135 -31.121 1.00 38.00 128 ALA A O 1
ATOM 1016 N N . VAL A 1 129 ? 22.904 1.024 -32.466 1.00 39.72 129 VAL A N 1
ATOM 1017 C CA . VAL A 1 129 ? 22.934 0.178 -33.639 1.00 39.72 129 VAL A CA 1
ATOM 1018 C C . VAL A 1 129 ? 24.381 0.194 -34.104 1.00 39.72 129 VAL A C 1
ATOM 1020 O O . VAL A 1 129 ? 24.932 1.246 -34.417 1.00 39.72 129 VAL A O 1
ATOM 1023 N N . LEU A 1 130 ? 25.010 -0.977 -34.062 1.00 40.28 130 LEU A N 1
ATOM 1024 C CA . LEU A 1 130 ? 26.239 -1.235 -34.785 1.00 40.28 130 LEU A CA 1
ATOM 1025 C C . LEU A 1 130 ? 25.853 -1.170 -36.273 1.00 40.28 130 LEU A C 1
ATOM 1027 O O . LEU A 1 130 ? 25.446 -2.174 -36.856 1.00 40.28 130 LEU A O 1
ATOM 1031 N N . GLU A 1 131 ? 25.842 0.030 -36.850 1.00 39.09 131 GLU A N 1
ATOM 1032 C CA . GLU A 1 131 ? 25.824 0.179 -38.300 1.00 39.09 131 GLU A CA 1
ATOM 1033 C C . GLU A 1 131 ? 27.227 -0.162 -38.813 1.00 39.09 131 GLU A C 1
ATOM 1035 O O . GLU A 1 131 ? 28.191 0.521 -38.478 1.00 39.09 131 GLU A O 1
ATOM 1040 N N . LEU A 1 132 ? 27.274 -1.299 -39.519 1.00 40.97 132 LEU A N 1
ATOM 1041 C CA . LEU A 1 132 ? 28.133 -1.682 -40.653 1.00 40.97 132 LEU A CA 1
ATOM 1042 C C . LEU A 1 132 ? 29.577 -1.154 -40.700 1.00 40.97 132 LEU A C 1
ATOM 1044 O O . LEU A 1 132 ? 29.782 0.040 -41.003 1.00 40.97 132 LEU A O 1
#

Foldseek 3Di:
DPDPVVVVVVVVVVVVVVVVVVVVPPPPVPPDFQKKKWFFAPPCAPVNLCVQLVHDADWPDADVLGRMTMDGRPPPVGDDPDDSVVVVVSSVVDPRTPDIDGPQQWDFDDDPSDTDTDGDPDPPPDPPPPDD

=== Feature glossary ===
Reading guide. The protein is described through the following features:

Foldseek 3Di. A 3Di character summarizes, for each residue, the relative orientation of the Cα frame of its nearest spatial neighbor. Because it encodes fold topology rather than chemistry, 3Di alignments detect remote structural similarity that sequence alignment misses.

Contact-map, Ramachandran, and PAE plots. Plot images: a contact map (which residues are close in 3D, as an N×N binary image), a Ramachandran scatter (backbone torsion angles, revealing secondary-structure composition at a glance), and — for AlphaFold structures — a PAE heatmap (pairwise prediction confidence).

Radius of gyration, Cα contacts, bounding box. Radius of gyration (Rg) is the root-mean-square distance of Cα atoms from their centroid — a single number for overall size and compactness. A globular domain of N residues has Rg ≈ 2.2·N^0.38 Å; an extended or disordered chain has a much larger Rg. The Cα contact count is the number of residue pairs whose Cα atoms are within 8 Å and are more than four positions apart in sequence — a standard proxy for tertiary packing density. The bounding box is the smallest axis-aligned box enclosing all Cα atoms.

Secondary structure (8-state, DSSP). Eight-state secondary structure (DSSP): H is the canonical α-helix, G the tighter 3₁₀-helix, I the wider π-helix; E/B are β-structure, T and S are turns and bends, and '-' is everything else. DSSP derives these from the pattern of main-chain N–H···O=C hydrogen bonds, not from the sequence.

B-factor. B-factor (Debye–Waller factor) reflects atomic displacement in the crystal lattice. It is an experimental observable (units Å²), not a prediction; low values mean the atom is pinned down, high values mean it moves or is heterogeneous across the crystal.

pLDDT. pLDDT is the predicted lDDT-Cα score: AlphaFold's confidence that the local environment of each residue (all inter-atomic distances within 15 Å) is correctly placed. It is a per-residue number between 0 and 100, with higher meaning more reliable.

Nearest PDB structures. Nearest PDB neighbors are the top structural matches found by Foldseek when searching this structure against the entire Protein Data Bank. Each hit reports a TM-score (0 to 1; >0.5 almost always implies the same fold) and an E-value. These are *structural* homologs — they may share no detectable sequence similarity.

Solvent-accessible surface area. Accessible surface area quantifies burial. A residue with SASA near zero is packed into the hydrophobic core; one with SASA >100 Å² sits on the surface. Computed here via the Shrake–Rupley numerical algorithm with a 1.4 Å probe.

Rendered structure images. Structure images are PyMOL renders from six orthogonal camera directions. Cartoon representation draws helices as coils and strands as arrows; sticks shows the backbone as bonds; surface shows the solvent-excluded envelope. Rainbow coloring maps sequence position to hue (blue→red, N→C); chain coloring assigns a distinct color per polypeptide.

Backbone torsions (φ/ψ). φ (phi) and ψ (psi) are the two rotatable backbone dihedrals per residue: φ is the C(i-1)–N–Cα–C torsion, ψ is the N–Cα–C–N(i+1) torsion, both in degrees on (−180°, 180°]. α-helical residues cluster near (−60°, −45°); β-strand residues near (−120°, +130°). A Ramachandran plot is simply a scatter of (φ, ψ) for every residue.

Predicted aligned error. Predicted Aligned Error (PAE) is an AlphaFold confidence matrix: entry (i, j) is the expected error in the position of residue j, in ångströms, when the prediction is superimposed on the true structure at residue i. Low PAE within a block of residues means that block is internally rigid and well-predicted; high PAE between two blocks means their relative placement is uncertain even if each block individually is confident.

mmCIF coordinates. Structure coordinates are given as an mmCIF _atom_site loop: one row per atom with element, residue name, chain id, sequence number, and x/y/z position in Å. Only the four main-chain atoms per residue are included here; side chains are omitted to keep the record compact.

InterPro / GO / CATH / organism. Database cross-references. InterPro integrates a dozen domain/family signature databases into unified entries with residue-range hits. GO terms attach function/process/location labels with evidence codes. CATH codes position the fold in a four-level structural taxonomy. Organism is the NCBI-taxonomy species name.

Secondary structure (3-state, P-SEA). SS3 is a coarse helix/strand/coil call (letters a/b/c) made by the P-SEA algorithm from inter-Cα distances and dihedrals. It is less detailed than DSSP but needs only Cα positions.

Sequence. Sequence gives the chain of amino acids in standard one-letter code (A=alanine, C=cysteine, …, Y=tyrosine), read N→C. It is the only feature that is directly encoded by the gene; all structural features are derived from the folded form of this sequence.